Protein AF-A0A369L2I6-F1 (afdb_monomer)

Sequence (101 aa):
MMDVWKLGVMACELWSTSLSTIAMRNSLWQTQSPNSARMIKENQRMVSEKLEASLETGFEVQKAILGMAFGQSTPWWVTGRRTLTPYHRRSSANSLRLSKG

Structure (mmCIF, N/CA/C/O backbone):
data_AF-A0A369L2I6-F1
#
_entry.id   AF-A0A369L2I6-F1
#
loop_
_atom_site.group_PDB
_atom_site.id
_atom_site.type_symbol
_atom_site.label_atom_id
_atom_site.label_alt_id
_atom_site.label_comp_id
_atom_site.label_asym_id
_atom_site.label_entity_id
_atom_site.label_seq_id
_atom_site.pdbx_PDB_ins_code
_atom_site.Cartn_x
_atom_site.Cartn_y
_atom_site.Cartn_z
_atom_site.occupancy
_atom_site.B_iso_or_equiv
_atom_site.auth_seq_id
_atom_site.auth_comp_id
_atom_site.auth_asym_id
_atom_site.auth_atom_id
_atom_site.pdbx_PDB_model_num
ATOM 1 N N . MET A 1 1 ? 3.556 -10.554 -20.945 1.00 69.94 1 MET A N 1
ATOM 2 C CA . MET A 1 1 ? 2.161 -11.014 -20.749 1.00 69.94 1 MET A CA 1
ATOM 3 C C . MET A 1 1 ? 1.885 -11.389 -19.291 1.00 69.94 1 MET A C 1
ATOM 5 O O . MET A 1 1 ? 1.108 -10.690 -18.658 1.00 69.94 1 MET A O 1
ATOM 9 N N . MET A 1 2 ? 2.561 -12.390 -18.705 1.00 90.56 2 MET A N 1
ATOM 10 C CA . MET A 1 2 ? 2.286 -12.818 -17.315 1.00 90.56 2 MET A CA 1
ATOM 11 C C . MET A 1 2 ? 2.500 -11.740 -16.240 1.00 90.56 2 MET A C 1
ATOM 13 O O . MET A 1 2 ? 1.741 -11.688 -15.279 1.00 90.56 2 MET A O 1
ATOM 17 N N . ASP A 1 3 ? 3.495 -10.859 -16.375 1.00 89.50 3 ASP A N 1
ATOM 18 C CA . ASP A 1 3 ? 3.710 -9.800 -15.374 1.00 89.50 3 ASP A CA 1
ATOM 19 C C . ASP A 1 3 ? 2.678 -8.672 -15.448 1.00 89.50 3 ASP A C 1
ATOM 21 O O . ASP A 1 3 ? 2.330 -8.099 -14.419 1.00 89.50 3 ASP A O 1
ATOM 25 N N . VAL A 1 4 ? 2.138 -8.404 -16.639 1.00 93.75 4 VAL A N 1
ATOM 26 C CA . VAL A 1 4 ? 1.020 -7.469 -16.828 1.00 93.75 4 VAL A CA 1
ATOM 27 C C . VAL A 1 4 ? -0.235 -8.025 -16.156 1.00 93.75 4 VAL A C 1
ATOM 29 O O . VAL A 1 4 ? -0.914 -7.304 -15.433 1.00 93.75 4 VAL A O 1
ATOM 32 N N . TRP A 1 5 ? -0.492 -9.328 -16.314 1.00 95.00 5 TRP A N 1
ATOM 33 C CA . TRP A 1 5 ? -1.575 -10.012 -15.608 1.00 95.00 5 TRP A CA 1
ATOM 34 C C . TRP A 1 5 ? -1.415 -9.928 -14.085 1.00 95.00 5 TRP A C 1
ATOM 36 O O . TRP A 1 5 ? -2.342 -9.521 -13.394 1.00 95.00 5 TRP A O 1
ATOM 46 N N . LYS A 1 6 ? -0.222 -10.238 -13.555 1.00 94.19 6 LYS A N 1
ATOM 47 C CA . LYS A 1 6 ? 0.067 -10.130 -12.112 1.00 94.19 6 LYS A CA 1
ATOM 48 C C . LYS A 1 6 ? -0.154 -8.715 -11.582 1.00 94.19 6 LYS A C 1
ATOM 50 O O . LYS A 1 6 ? -0.669 -8.557 -10.481 1.00 94.19 6 LYS A O 1
ATOM 55 N N . LEU A 1 7 ? 0.239 -7.698 -12.350 1.00 95.94 7 LEU A N 1
ATOM 56 C CA . LEU A 1 7 ? -0.028 -6.308 -11.997 1.00 95.94 7 LEU A CA 1
ATOM 57 C C . LEU A 1 7 ? -1.536 -6.023 -11.955 1.00 95.94 7 LEU A C 1
ATOM 59 O O . LEU A 1 7 ? -1.999 -5.420 -10.992 1.00 95.94 7 LEU A O 1
ATOM 63 N N . GLY A 1 8 ? -2.289 -6.484 -12.957 1.00 96.19 8 GLY A N 1
ATOM 64 C CA . GLY A 1 8 ? -3.745 -6.340 -13.001 1.00 96.19 8 GLY A CA 1
ATOM 65 C C . GLY A 1 8 ? -4.434 -6.983 -11.797 1.00 96.19 8 GLY A C 1
ATOM 66 O O . GLY A 1 8 ? -5.201 -6.317 -11.108 1.00 96.19 8 GLY A O 1
ATOM 67 N N . VAL A 1 9 ? -4.091 -8.236 -11.483 1.00 96.38 9 VAL A N 1
ATOM 68 C CA . VAL A 1 9 ? -4.616 -8.946 -10.304 1.00 96.38 9 VAL A CA 1
ATOM 69 C C . VAL A 1 9 ? -4.316 -8.170 -9.023 1.00 96.38 9 VAL A C 1
ATOM 71 O O . VAL A 1 9 ? -5.232 -7.882 -8.259 1.00 96.38 9 VAL A O 1
ATOM 74 N N . MET A 1 10 ? -3.068 -7.742 -8.824 1.00 96.94 10 MET A N 1
ATOM 75 C CA . MET A 1 10 ? -2.683 -6.986 -7.631 1.00 96.94 10 MET A CA 1
ATOM 76 C C . MET A 1 10 ? -3.412 -5.637 -7.525 1.00 96.94 10 MET A C 1
ATOM 78 O O . MET A 1 10 ? -3.743 -5.198 -6.425 1.00 96.94 10 MET A O 1
ATOM 82 N N . ALA A 1 11 ? -3.681 -4.966 -8.649 1.00 96.31 11 ALA A N 1
ATOM 83 C CA . ALA A 1 11 ? -4.471 -3.738 -8.658 1.00 96.31 11 ALA A CA 1
ATOM 84 C C . ALA A 1 11 ? -5.929 -4.004 -8.242 1.00 96.31 11 ALA A C 1
ATOM 86 O O . ALA A 1 11 ? -6.469 -3.269 -7.415 1.00 96.31 11 ALA A O 1
ATOM 87 N N . CYS A 1 12 ? -6.543 -5.080 -8.747 1.00 97.06 12 CYS A N 1
ATOM 88 C CA . CYS A 1 12 ? -7.888 -5.500 -8.347 1.00 97.06 12 CYS A CA 1
ATOM 89 C C . CYS A 1 12 ? -7.964 -5.873 -6.858 1.00 97.06 12 CYS A C 1
ATOM 91 O O . CYS A 1 12 ? -8.896 -5.454 -6.168 1.00 97.06 12 CY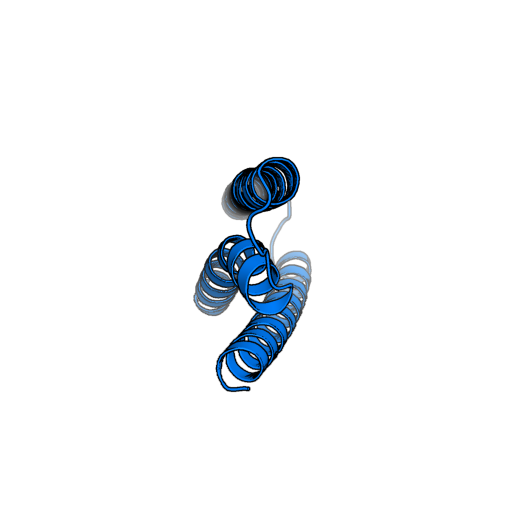S A O 1
ATOM 93 N N . GLU A 1 13 ? -6.982 -6.619 -6.346 1.00 96.38 13 GLU A N 1
ATOM 94 C CA . GLU A 1 13 ? -6.872 -6.971 -4.924 1.00 96.38 13 GLU A CA 1
ATOM 95 C C . GLU A 1 13 ? -6.727 -5.717 -4.056 1.00 96.38 13 GLU A C 1
ATOM 97 O O . GLU A 1 13 ? -7.440 -5.549 -3.063 1.00 96.38 13 GLU A O 1
ATOM 102 N N . LEU A 1 14 ? -5.858 -4.785 -4.457 1.00 95.94 14 LEU A N 1
ATOM 103 C CA . LEU A 1 14 ? -5.663 -3.522 -3.753 1.00 95.94 14 LEU A CA 1
ATOM 104 C C . LEU A 1 14 ? -6.934 -2.665 -3.730 1.00 95.94 14 LEU A C 1
ATOM 106 O O . LEU A 1 14 ? -7.280 -2.118 -2.683 1.00 95.94 14 LEU A O 1
ATOM 110 N N . TRP A 1 15 ? -7.647 -2.541 -4.851 1.00 94.81 15 TRP A N 1
ATOM 111 C CA . TRP A 1 15 ? -8.911 -1.802 -4.896 1.00 94.81 15 TRP A CA 1
ATOM 112 C C . TRP A 1 15 ? -9.976 -2.446 -4.015 1.00 94.81 15 TRP A C 1
ATOM 114 O O . TRP A 1 15 ? -10.590 -1.761 -3.198 1.00 94.81 15 TRP A O 1
ATOM 124 N N . SER A 1 16 ? -10.143 -3.763 -4.113 1.00 93.94 16 SER A N 1
ATOM 125 C CA . SER A 1 16 ? -11.153 -4.496 -3.345 1.00 93.94 16 SER A CA 1
ATOM 126 C C . SER A 1 16 ? -10.894 -4.418 -1.835 1.00 93.94 16 SER A C 1
ATOM 12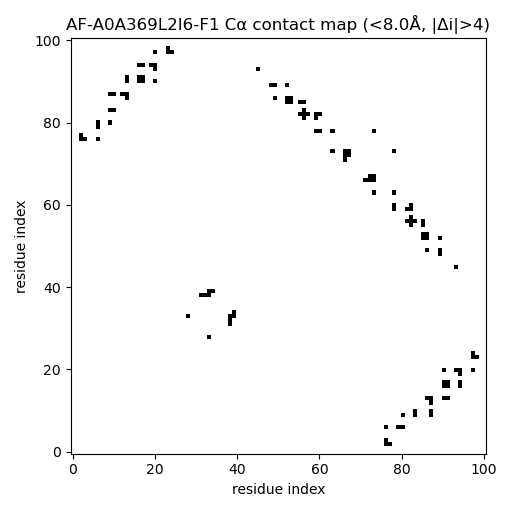8 O O . SER A 1 16 ? -11.809 -4.157 -1.049 1.00 93.94 16 SER A O 1
ATOM 130 N N . THR A 1 17 ? -9.635 -4.568 -1.413 1.00 93.69 17 THR A N 1
ATOM 131 C CA . THR A 1 17 ? -9.242 -4.448 0.002 1.00 93.69 17 THR A CA 1
ATOM 132 C C . THR A 1 17 ? -9.344 -3.013 0.513 1.00 93.69 17 THR A C 1
ATOM 134 O O . THR A 1 17 ? -9.750 -2.799 1.656 1.00 93.69 17 THR A O 1
ATOM 137 N N . SER A 1 18 ? -9.054 -2.015 -0.326 1.00 93.31 18 SER A N 1
ATOM 138 C CA . SER A 1 18 ? -9.218 -0.602 0.037 1.00 93.31 18 SER A CA 1
ATOM 139 C C . SER A 1 18 ? -10.692 -0.239 0.227 1.00 93.31 18 SER A C 1
ATOM 141 O O . SER A 1 18 ? -11.036 0.393 1.224 1.00 93.31 18 SER A O 1
ATOM 143 N N . LEU A 1 19 ? -11.577 -0.688 -0.669 1.00 94.25 19 LEU A N 1
ATOM 144 C CA . LEU A 1 19 ? -13.025 -0.491 -0.534 1.00 94.25 19 LEU A CA 1
ATOM 145 C C . LEU A 1 19 ? -13.571 -1.167 0.728 1.00 94.25 19 LEU A C 1
ATOM 147 O O . LEU A 1 19 ? -14.301 -0.539 1.492 1.00 94.25 19 LEU A O 1
ATOM 151 N N . SER A 1 20 ? -13.154 -2.407 0.990 1.00 92.31 20 SER A N 1
ATOM 152 C CA . SER A 1 20 ? -13.544 -3.143 2.201 1.00 92.31 20 SER A CA 1
ATOM 153 C C . SER A 1 20 ? -13.079 -2.423 3.469 1.00 92.31 20 SER A C 1
ATOM 155 O O . SER A 1 20 ? -13.847 -2.253 4.414 1.00 92.31 20 SER A O 1
ATOM 157 N N . THR A 1 21 ? -11.840 -1.926 3.468 1.00 93.19 21 THR A N 1
ATOM 158 C CA . THR A 1 21 ? -11.282 -1.109 4.553 1.00 93.19 21 THR A CA 1
ATOM 159 C C . THR A 1 21 ? -12.122 0.143 4.796 1.00 93.19 21 THR A C 1
ATOM 161 O O . THR A 1 21 ? -12.491 0.414 5.936 1.00 93.19 21 THR A O 1
ATOM 164 N N . ILE A 1 22 ? -12.474 0.889 3.744 1.00 92.38 22 ILE A N 1
ATOM 165 C CA . ILE A 1 22 ? -13.306 2.098 3.852 1.00 92.38 22 ILE A CA 1
ATOM 166 C C . ILE A 1 22 ? -14.684 1.761 4.431 1.00 92.38 22 ILE A C 1
ATOM 168 O O . ILE A 1 22 ? -15.137 2.441 5.352 1.00 92.38 22 ILE A O 1
ATOM 172 N N . ALA A 1 23 ? -15.328 0.697 3.946 1.00 92.94 23 ALA A N 1
ATOM 173 C CA . ALA A 1 23 ? -16.636 0.268 4.434 1.00 92.94 23 ALA A CA 1
ATOM 174 C C . ALA A 1 23 ? -16.600 -0.102 5.928 1.00 92.94 23 ALA A C 1
ATOM 176 O O . ALA A 1 23 ? -17.406 0.405 6.710 1.00 92.94 23 ALA A O 1
ATOM 177 N N . MET A 1 24 ? -15.621 -0.910 6.352 1.00 91.88 24 MET A N 1
ATOM 178 C CA . MET A 1 24 ? -15.449 -1.284 7.762 1.00 91.88 24 MET A CA 1
ATOM 179 C C . MET A 1 24 ? -15.156 -0.068 8.642 1.00 91.88 24 MET A C 1
ATOM 181 O O . MET A 1 24 ? -15.712 0.073 9.728 1.00 91.88 24 MET A O 1
ATOM 185 N N . ARG A 1 25 ? -14.325 0.859 8.162 1.00 90.00 25 ARG A N 1
ATOM 186 C CA . ARG A 1 25 ? -14.024 2.110 8.866 1.00 90.00 25 ARG A CA 1
ATOM 187 C C . ARG A 1 25 ? -15.251 2.993 9.041 1.00 90.00 25 ARG A C 1
ATOM 189 O O . ARG A 1 25 ? -15.443 3.538 10.124 1.00 90.00 25 ARG A O 1
ATOM 196 N N . ASN A 1 26 ? -16.085 3.094 8.012 1.00 90.06 26 ASN A N 1
ATOM 197 C CA . ASN A 1 26 ? -17.341 3.824 8.096 1.00 90.06 26 ASN A CA 1
ATOM 198 C C . ASN A 1 26 ? -18.285 3.188 9.132 1.00 90.06 26 ASN A C 1
ATOM 200 O O . ASN A 1 26 ? -18.847 3.889 9.969 1.00 90.06 26 ASN A O 1
ATOM 204 N N . SER A 1 27 ? -18.379 1.854 9.152 1.00 89.25 27 SER A N 1
ATOM 205 C CA . SER A 1 27 ? -19.153 1.127 10.166 1.00 89.25 27 SER A CA 1
ATOM 206 C C . SER A 1 27 ? -18.620 1.349 11.589 1.00 89.25 27 SER A C 1
ATOM 208 O O . SER A 1 27 ? -19.400 1.472 12.534 1.00 89.25 27 SER A O 1
ATOM 210 N N . LEU A 1 28 ? -17.298 1.430 11.771 1.00 88.12 28 LEU A N 1
ATOM 211 C CA . LEU A 1 28 ? -16.691 1.686 13.082 1.00 88.12 28 LEU A CA 1
ATOM 212 C C . LEU A 1 28 ? -17.020 3.081 13.615 1.00 88.12 28 LEU A C 1
ATOM 214 O O . LEU A 1 28 ? -17.248 3.231 14.810 1.00 88.12 28 LEU A O 1
ATOM 218 N N . TRP A 1 29 ? -17.103 4.097 12.755 1.00 84.38 29 TRP A N 1
ATOM 219 C CA . TRP A 1 29 ? -17.513 5.442 13.176 1.00 84.38 29 TRP A CA 1
ATOM 220 C C . TRP A 1 29 ? -18.966 5.521 13.644 1.00 84.38 29 TRP A C 1
ATOM 222 O O . TRP A 1 29 ? -19.289 6.372 14.465 1.00 84.38 29 TRP A O 1
ATOM 232 N N . GLN A 1 30 ? -19.829 4.631 13.154 1.00 87.75 30 GLN A N 1
ATOM 233 C CA . GLN A 1 30 ? -21.229 4.561 13.576 1.00 87.75 30 GLN A CA 1
ATOM 234 C C . GLN A 1 30 ? -21.418 3.775 14.879 1.00 87.75 30 GLN A C 1
ATOM 236 O O . GLN A 1 30 ? -22.424 3.948 15.559 1.00 87.75 30 GLN A O 1
ATOM 241 N N . THR A 1 31 ? -20.466 2.906 15.229 1.00 88.44 31 THR A N 1
ATOM 242 C CA . THR A 1 31 ? -20.599 1.955 16.346 1.00 88.44 31 THR A CA 1
ATOM 243 C C . THR A 1 31 ? -19.649 2.231 17.511 1.00 88.44 31 THR A C 1
ATOM 245 O O . THR A 1 31 ? -19.878 1.731 18.610 1.00 88.44 31 THR A O 1
ATOM 248 N N . GLN A 1 32 ? -18.594 3.029 17.314 1.00 86.25 32 GLN A N 1
ATOM 249 C CA . GLN A 1 32 ? -17.598 3.344 18.339 1.00 86.25 32 GLN A CA 1
ATOM 250 C C . GLN A 1 32 ? -17.387 4.851 18.492 1.00 86.25 32 GLN A C 1
ATOM 252 O O . GLN A 1 32 ? -17.390 5.602 17.519 1.00 86.25 32 GLN A O 1
ATOM 257 N N . SER A 1 33 ? -17.127 5.295 19.729 1.00 87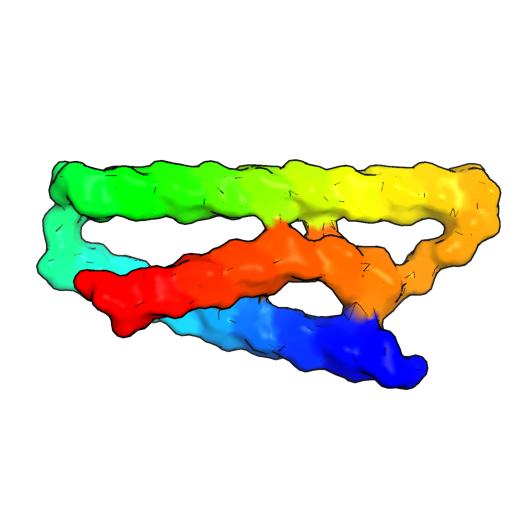.31 33 SER A N 1
ATOM 258 C CA . SER A 1 33 ? -16.776 6.693 19.999 1.00 87.31 33 SER A CA 1
ATOM 259 C C . SER A 1 33 ? -15.463 7.072 19.290 1.00 87.31 33 SER A C 1
ATOM 261 O O . SER A 1 33 ? -14.437 6.416 19.536 1.00 87.31 33 SER A O 1
ATOM 263 N N . PRO A 1 34 ? -15.444 8.148 18.472 1.00 83.06 34 PRO A N 1
ATOM 264 C CA . PRO A 1 34 ? -14.244 8.613 17.768 1.00 83.06 34 PRO A CA 1
ATOM 265 C C . PRO A 1 34 ? -13.078 8.964 18.698 1.00 83.06 34 PRO A C 1
ATOM 267 O O . PRO A 1 34 ? -11.919 8.831 18.310 1.00 83.06 34 PRO A O 1
ATOM 270 N N . ASN A 1 35 ? -13.386 9.364 19.935 1.00 87.44 35 ASN A N 1
ATOM 271 C CA . ASN A 1 35 ? -12.407 9.792 20.936 1.00 87.44 35 ASN A CA 1
ATOM 272 C C . ASN A 1 35 ? -11.930 8.645 21.835 1.00 87.44 35 ASN A C 1
ATOM 274 O O . ASN A 1 35 ? -11.165 8.865 22.772 1.00 87.44 35 ASN A O 1
ATOM 278 N N . SER A 1 36 ? -12.382 7.413 21.587 1.00 89.94 36 SER A N 1
ATOM 279 C CA . SER A 1 36 ? -11.880 6.264 22.334 1.00 89.94 36 SER A CA 1
ATOM 280 C C . SER A 1 36 ? -10.391 6.046 22.043 1.00 89.94 36 SER A C 1
ATOM 282 O O . SER A 1 36 ? -9.935 6.142 20.901 1.00 89.94 36 SER A O 1
ATOM 284 N N . ALA A 1 37 ? -9.620 5.698 23.077 1.00 89.75 37 ALA A N 1
ATOM 285 C CA . ALA A 1 37 ? -8.182 5.458 22.942 1.00 89.75 37 ALA A CA 1
ATOM 286 C C . ALA A 1 37 ? -7.865 4.375 21.890 1.00 89.75 37 ALA A C 1
ATOM 288 O O . ALA A 1 37 ? -6.881 4.485 21.158 1.00 89.75 37 ALA A O 1
ATOM 289 N N . ARG A 1 38 ? -8.734 3.358 21.769 1.00 87.25 38 ARG A N 1
ATOM 290 C CA . ARG A 1 38 ? -8.642 2.311 20.740 1.00 87.25 38 ARG A CA 1
ATOM 291 C C . ARG A 1 38 ? -8.753 2.897 19.330 1.00 87.25 38 ARG A C 1
ATOM 293 O O . ARG A 1 38 ? -7.897 2.601 18.499 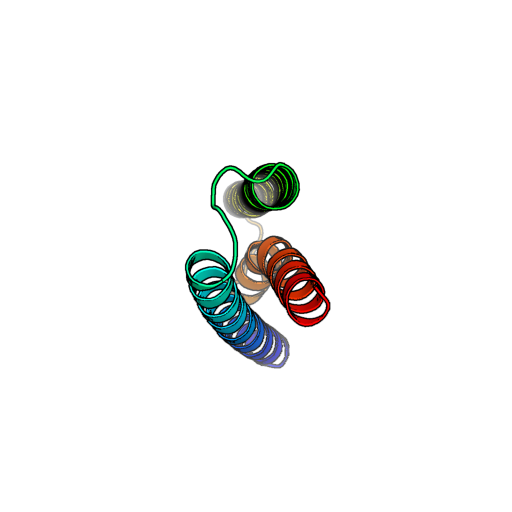1.00 87.25 38 ARG A O 1
ATOM 300 N N . MET A 1 39 ? -9.755 3.742 19.074 1.00 88.56 39 MET A N 1
ATOM 301 C CA . MET A 1 39 ? -9.953 4.373 17.764 1.00 88.56 39 MET A CA 1
ATOM 302 C C . MET A 1 39 ? -8.814 5.328 17.413 1.00 88.56 39 MET A C 1
ATOM 304 O O . MET A 1 39 ? -8.305 5.278 16.297 1.00 88.56 39 MET A O 1
ATOM 308 N N . ILE A 1 40 ? -8.354 6.146 18.363 1.00 91.94 40 ILE A N 1
ATOM 309 C CA . ILE A 1 40 ? -7.235 7.075 18.141 1.00 91.94 40 ILE A CA 1
ATOM 310 C C . ILE A 1 40 ? -5.954 6.311 17.785 1.00 91.94 40 ILE A C 1
ATOM 312 O O . ILE A 1 40 ? -5.308 6.632 16.785 1.00 91.94 40 ILE A O 1
ATOM 316 N N . LYS A 1 41 ? -5.611 5.270 18.554 1.00 91.88 41 LYS A N 1
ATOM 317 C CA . LYS A 1 41 ? -4.416 4.449 18.313 1.00 91.88 41 LYS A CA 1
ATOM 318 C C . LYS A 1 41 ? -4.465 3.757 16.952 1.00 91.88 41 LYS A C 1
ATOM 320 O O . LYS A 1 41 ? -3.463 3.731 16.238 1.00 91.88 41 LYS A O 1
ATOM 325 N N . GLU A 1 42 ? -5.623 3.215 16.579 1.00 89.75 42 GLU A N 1
ATOM 326 C CA . GLU A 1 42 ? -5.799 2.589 15.271 1.00 89.75 42 GLU A CA 1
ATOM 327 C C . GLU A 1 42 ? -5.665 3.620 14.141 1.00 89.75 42 GLU A C 1
ATOM 329 O O . GLU A 1 42 ? -4.927 3.380 13.191 1.00 89.75 42 GLU A O 1
ATOM 334 N N . ASN A 1 43 ? -6.272 4.805 14.270 1.00 90.44 43 ASN A N 1
ATOM 335 C CA . ASN A 1 43 ? -6.159 5.880 13.276 1.00 90.44 43 ASN A CA 1
ATOM 336 C C . ASN A 1 43 ? -4.706 6.307 13.056 1.00 90.44 43 ASN A C 1
ATOM 338 O O . ASN A 1 43 ? -4.257 6.401 11.915 1.00 90.44 43 ASN A O 1
ATOM 342 N N . GLN A 1 44 ? -3.969 6.543 14.145 1.00 93.81 44 GLN A N 1
ATOM 343 C CA . GLN A 1 44 ? -2.555 6.910 14.088 1.00 93.81 44 GLN A CA 1
ATOM 344 C C . GLN A 1 44 ? -1.745 5.836 13.364 1.00 93.81 44 GLN A C 1
ATOM 346 O O . GLN A 1 44 ? -0.977 6.150 12.459 1.00 93.81 44 GLN A O 1
ATOM 351 N N . ARG A 1 45 ? -1.978 4.561 13.695 1.00 93.25 45 ARG A N 1
ATOM 352 C CA . ARG A 1 45 ? -1.304 3.445 13.035 1.00 93.25 45 ARG A CA 1
ATOM 353 C C . ARG A 1 45 ? -1.609 3.383 11.537 1.00 93.25 45 ARG A C 1
ATOM 355 O O . ARG A 1 45 ? -0.685 3.208 10.751 1.00 93.25 45 ARG A O 1
ATOM 362 N N . MET A 1 46 ? -2.866 3.565 11.131 1.00 92.25 46 MET A N 1
ATOM 363 C CA . MET A 1 46 ? -3.246 3.581 9.711 1.00 92.25 46 MET A CA 1
ATOM 364 C C . MET A 1 46 ? -2.573 4.716 8.935 1.00 92.25 46 MET A C 1
ATOM 366 O O . MET A 1 46 ? -2.144 4.522 7.797 1.00 92.25 46 MET A O 1
ATOM 370 N N . VAL A 1 47 ? -2.479 5.903 9.539 1.00 93.94 47 VAL A N 1
ATOM 371 C CA . VAL A 1 47 ? -1.801 7.050 8.924 1.00 93.94 47 VAL A CA 1
ATOM 372 C C . VAL A 1 47 ? -0.309 6.769 8.773 1.00 93.94 47 VAL A C 1
ATOM 374 O O . VAL A 1 47 ? 0.215 6.951 7.675 1.00 93.94 47 VAL A O 1
ATOM 377 N N . SER A 1 48 ? 0.356 6.265 9.816 1.00 96.50 48 SER A N 1
ATOM 378 C CA . SER A 1 48 ? 1.774 5.889 9.747 1.00 96.50 48 SER A CA 1
ATOM 379 C C . SER A 1 48 ? 2.031 4.848 8.657 1.00 96.50 48 SER A C 1
ATOM 381 O O . SER A 1 48 ? 2.887 5.055 7.803 1.00 96.50 48 SER A O 1
ATOM 383 N N . GLU A 1 49 ? 1.223 3.786 8.604 1.00 95.25 49 GLU A N 1
ATOM 384 C CA . GLU A 1 49 ? 1.298 2.755 7.561 1.00 95.25 49 GLU A CA 1
ATOM 385 C C . GLU A 1 49 ? 1.154 3.362 6.150 1.00 95.25 49 GLU A C 1
ATOM 387 O O . GLU A 1 49 ? 1.900 3.012 5.232 1.00 95.25 49 GLU A O 1
ATOM 392 N N . LYS A 1 50 ? 0.233 4.315 5.957 1.00 95.00 50 LYS A N 1
ATOM 393 C CA . LYS A 1 50 ? 0.048 4.998 4.667 1.00 95.00 50 LYS A CA 1
ATOM 394 C C . LYS A 1 50 ? 1.239 5.889 4.298 1.00 95.00 50 LYS A C 1
ATOM 396 O O . LYS A 1 50 ? 1.608 5.945 3.122 1.00 95.00 50 LYS A O 1
ATOM 401 N N . LEU A 1 51 ? 1.837 6.577 5.271 1.00 97.12 51 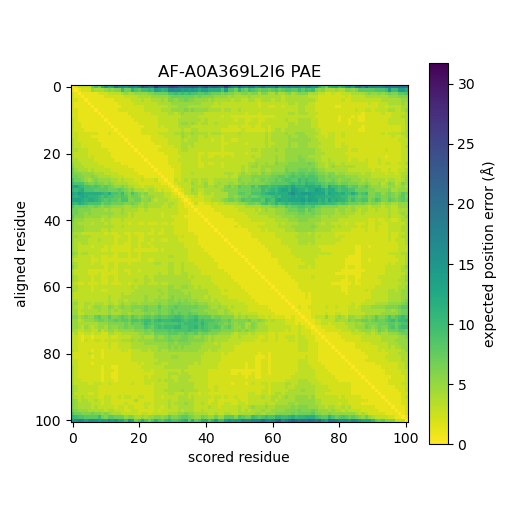LEU A N 1
ATOM 402 C CA . LEU A 1 51 ? 3.029 7.402 5.058 1.00 97.12 51 LEU A CA 1
ATOM 403 C C . LEU A 1 51 ? 4.231 6.539 4.662 1.00 97.12 51 LEU A C 1
ATOM 405 O O . LEU A 1 51 ? 4.883 6.837 3.665 1.00 97.12 51 LEU A O 1
ATOM 409 N N . GLU A 1 52 ? 4.468 5.429 5.359 1.00 97.06 52 GLU A N 1
ATOM 410 C CA . GLU A 1 52 ? 5.538 4.487 5.019 1.00 97.06 52 GLU A CA 1
ATOM 411 C C . GLU A 1 52 ? 5.369 3.895 3.613 1.00 97.06 52 GLU A C 1
ATOM 413 O O . GLU A 1 52 ? 6.326 3.873 2.839 1.00 97.06 52 GLU A O 1
ATOM 418 N N . ALA A 1 53 ? 4.152 3.476 3.234 1.00 97.12 53 ALA A N 1
ATOM 419 C CA . ALA A 1 53 ? 3.896 3.009 1.868 1.00 97.12 53 ALA A CA 1
ATOM 420 C C . ALA A 1 53 ? 4.172 4.089 0.820 1.00 97.12 53 ALA A C 1
ATOM 422 O O . ALA A 1 53 ? 4.661 3.780 -0.268 1.00 97.12 53 ALA A O 1
ATOM 423 N N . SER A 1 54 ? 3.873 5.348 1.140 1.00 96.69 54 SER A N 1
ATOM 424 C CA . SER A 1 54 ? 4.110 6.474 0.236 1.00 96.69 54 SER A CA 1
ATOM 425 C C . SER A 1 54 ? 5.603 6.763 0.076 1.00 96.69 54 SER A C 1
ATOM 427 O O . SER A 1 54 ? 6.050 7.006 -1.043 1.00 96.69 54 SER A O 1
ATOM 429 N N . LEU A 1 55 ? 6.387 6.656 1.153 1.00 98.00 55 LEU A N 1
ATOM 430 C CA . LEU A 1 55 ? 7.847 6.767 1.098 1.00 98.00 55 LEU A CA 1
ATOM 431 C C . LEU A 1 55 ? 8.465 5.641 0.263 1.00 98.00 55 LEU A C 1
ATOM 433 O O . LEU A 1 55 ? 9.223 5.917 -0.663 1.00 98.00 55 LEU A O 1
ATOM 437 N N . GLU A 1 56 ? 8.099 4.383 0.526 1.00 97.75 56 GLU A N 1
ATOM 438 C CA . GLU A 1 56 ? 8.564 3.229 -0.259 1.00 97.75 56 GLU A CA 1
ATOM 439 C C . GLU A 1 56 ? 8.214 3.372 -1.743 1.00 97.75 56 GLU A C 1
ATOM 441 O O . GLU A 1 56 ? 9.053 3.137 -2.612 1.00 97.75 56 GLU A O 1
ATOM 446 N N . THR A 1 57 ? 6.994 3.819 -2.040 1.00 97.56 57 THR A N 1
ATOM 447 C CA . THR A 1 57 ? 6.559 4.076 -3.416 1.00 97.56 57 THR A CA 1
ATOM 448 C C . THR A 1 57 ? 7.384 5.181 -4.063 1.00 97.56 57 THR A C 1
ATOM 450 O O . THR A 1 57 ? 7.830 5.023 -5.199 1.00 97.56 57 THR A O 1
ATOM 453 N N . GLY A 1 58 ? 7.626 6.277 -3.340 1.00 96.62 58 GLY A N 1
ATOM 454 C CA . GLY A 1 58 ? 8.482 7.369 -3.791 1.00 96.62 58 GLY A CA 1
ATOM 455 C C . GLY A 1 58 ? 9.887 6.884 -4.149 1.00 96.62 58 GLY A C 1
ATOM 456 O O . GLY A 1 58 ? 10.395 7.233 -5.213 1.00 96.62 58 GLY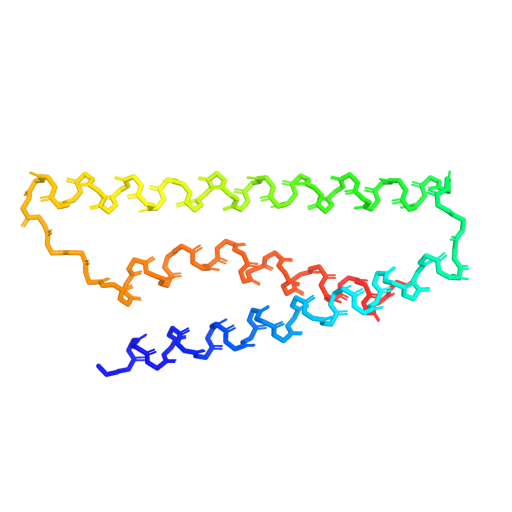 A O 1
ATOM 457 N N . PHE A 1 59 ? 10.478 6.009 -3.331 1.00 97.75 59 PHE A N 1
ATOM 458 C CA . PHE A 1 59 ? 11.777 5.403 -3.633 1.00 97.75 59 PHE A CA 1
ATOM 459 C C . PHE A 1 59 ? 11.747 4.525 -4.887 1.00 97.75 59 PHE A C 1
ATOM 461 O O . PHE A 1 59 ? 12.668 4.596 -5.697 1.00 97.75 59 PHE A O 1
ATOM 468 N N . GLU A 1 60 ? 10.707 3.713 -5.092 1.00 97.06 60 GLU A N 1
ATOM 469 C CA . GLU A 1 60 ? 10.586 2.900 -6.311 1.00 97.06 60 GLU A CA 1
ATOM 470 C C . GLU A 1 60 ? 10.426 3.761 -7.573 1.00 97.06 60 GLU A C 1
ATOM 472 O O . GLU A 1 60 ? 11.022 3.457 -8.609 1.00 97.06 60 GLU A O 1
ATOM 477 N N . VAL A 1 61 ? 9.700 4.879 -7.478 1.00 96.19 61 VAL A N 1
ATOM 478 C CA . VAL A 1 61 ? 9.598 5.865 -8.564 1.00 96.19 61 VAL A CA 1
ATOM 479 C C . VAL A 1 61 ? 10.949 6.529 -8.830 1.00 96.19 61 VAL A C 1
ATOM 481 O O . VAL A 1 61 ? 11.376 6.589 -9.981 1.00 96.19 61 VAL A O 1
ATOM 484 N N . GLN A 1 62 ? 11.660 6.978 -7.792 1.00 97.06 62 GLN A N 1
ATOM 485 C CA . GLN A 1 62 ? 12.990 7.581 -7.938 1.00 97.06 62 GLN A CA 1
ATOM 486 C C . GLN A 1 62 ? 13.985 6.617 -8.590 1.00 97.06 62 GLN A C 1
ATOM 488 O O . GLN A 1 62 ? 14.706 7.010 -9.504 1.00 97.06 62 GLN A O 1
ATOM 493 N N . LYS A 1 63 ? 13.990 5.341 -8.184 1.00 95.88 63 LYS A N 1
ATOM 494 C CA . LYS A 1 63 ? 14.818 4.302 -8.816 1.00 95.88 63 LYS A CA 1
ATOM 495 C C . LYS A 1 63 ? 14.492 4.141 -10.296 1.00 95.88 63 LYS A C 1
ATOM 497 O O . LYS A 1 63 ? 15.410 4.010 -11.098 1.00 95.88 63 LYS A O 1
ATOM 502 N N . ALA A 1 64 ? 13.211 4.159 -10.667 1.00 95.88 64 ALA A N 1
ATOM 503 C CA . ALA A 1 64 ? 12.811 4.082 -12.068 1.00 95.88 64 ALA A CA 1
ATOM 504 C C . ALA A 1 64 ? 13.276 5.316 -12.860 1.00 95.88 64 ALA A C 1
ATOM 506 O O . ALA A 1 64 ? 13.823 5.168 -13.947 1.00 95.88 64 ALA A O 1
ATOM 507 N N . ILE A 1 65 ? 13.133 6.521 -12.300 1.00 96.12 65 ILE A N 1
ATOM 508 C CA . ILE A 1 65 ? 13.611 7.763 -12.925 1.00 96.12 65 ILE A CA 1
ATOM 509 C C . ILE A 1 65 ? 15.126 7.720 -13.146 1.00 96.12 65 ILE A C 1
ATOM 511 O O . ILE A 1 65 ? 15.591 7.986 -14.253 1.00 96.12 65 ILE A O 1
ATOM 515 N N . LEU A 1 66 ? 15.894 7.338 -12.123 1.00 96.69 66 LEU A N 1
ATOM 516 C CA . LEU A 1 66 ? 17.346 7.196 -12.233 1.00 96.69 66 LEU A CA 1
ATOM 517 C C .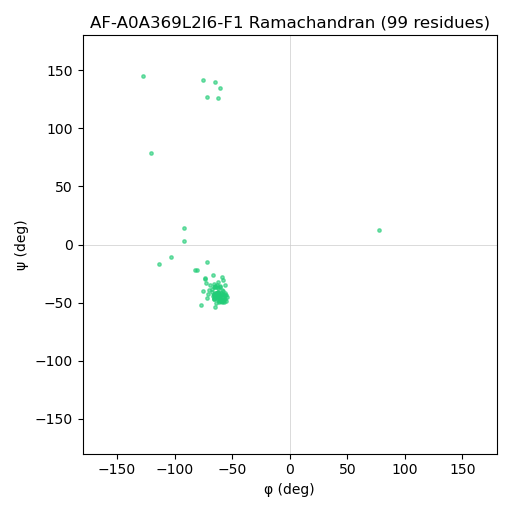 LEU A 1 66 ? 17.728 6.120 -13.253 1.00 96.69 66 LEU A C 1
ATOM 519 O O . LEU A 1 66 ? 18.601 6.351 -14.083 1.00 96.69 66 LEU A O 1
ATOM 523 N N . GLY A 1 67 ? 17.046 4.972 -13.241 1.00 94.75 67 GLY A N 1
ATOM 524 C CA . GLY A 1 67 ? 17.251 3.910 -14.224 1.00 94.75 67 GLY A CA 1
ATOM 525 C C . GLY A 1 67 ? 17.087 4.421 -15.654 1.00 94.75 67 GLY A C 1
ATOM 526 O O . GLY A 1 67 ? 17.986 4.229 -16.469 1.00 94.75 67 GLY A O 1
ATOM 527 N N . MET A 1 68 ? 16.000 5.146 -15.937 1.00 94.44 68 MET A N 1
ATOM 528 C CA . MET A 1 68 ? 15.784 5.777 -17.244 1.00 94.44 68 MET A CA 1
ATOM 529 C C . MET A 1 68 ? 16.902 6.763 -17.604 1.00 94.44 68 MET A C 1
ATOM 531 O O . MET A 1 68 ? 17.385 6.742 -18.734 1.00 94.44 68 MET A O 1
ATOM 535 N N . ALA A 1 69 ? 17.354 7.587 -16.652 1.00 96.19 69 ALA A N 1
ATOM 536 C CA . ALA A 1 69 ? 18.432 8.552 -16.874 1.00 96.19 69 ALA A CA 1
ATOM 537 C C . ALA A 1 69 ? 19.773 7.884 -17.242 1.00 96.19 69 ALA A C 1
ATOM 539 O O . ALA A 1 69 ? 20.533 8.434 -18.033 1.00 96.19 69 ALA A O 1
ATOM 540 N N . PHE A 1 70 ? 20.040 6.681 -16.725 1.00 97.06 70 PHE A N 1
ATOM 541 C CA . PHE A 1 70 ? 21.220 5.874 -17.064 1.00 97.06 70 PHE A CA 1
ATOM 542 C C . PHE A 1 70 ? 20.985 4.888 -18.225 1.00 97.06 70 PHE A C 1
ATOM 544 O O . PHE A 1 70 ? 21.781 3.972 -18.428 1.00 97.06 70 PHE A O 1
ATOM 551 N N . GLY A 1 71 ? 19.898 5.046 -18.989 1.00 94.69 71 GLY A N 1
ATOM 552 C CA . GLY A 1 71 ? 19.608 4.227 -20.171 1.00 94.69 71 GLY A CA 1
ATOM 553 C C . GLY A 1 71 ? 19.052 2.830 -19.873 1.00 94.69 71 GLY A C 1
ATOM 554 O O . GLY A 1 71 ? 18.988 1.991 -20.772 1.00 94.69 71 GLY A O 1
ATOM 555 N N . GLN A 1 72 ? 18.633 2.549 -18.636 1.00 95.38 72 GLN A N 1
ATOM 556 C CA . GLN A 1 72 ? 17.956 1.297 -18.300 1.00 95.38 72 GLN A CA 1
ATOM 557 C C . GLN A 1 72 ? 16.511 1.307 -18.804 1.00 95.38 72 GLN A C 1
ATOM 559 O O . GLN A 1 72 ? 15.790 2.299 -18.691 1.00 95.38 72 GLN A O 1
ATOM 564 N N . SER A 1 73 ? 16.051 0.156 -19.294 1.00 93.12 73 SER A N 1
ATOM 565 C CA . SER A 1 73 ? 14.632 -0.045 -19.578 1.00 93.12 73 SER A CA 1
ATOM 566 C C . SER A 1 73 ? 13.849 -0.168 -18.269 1.00 93.12 73 SER A C 1
ATOM 568 O O . SER A 1 73 ? 14.160 -1.014 -17.428 1.00 93.12 73 SER A O 1
ATOM 570 N N . THR A 1 74 ? 12.797 0.636 -18.110 1.00 92.62 74 THR A N 1
ATOM 571 C CA . THR A 1 74 ? 11.896 0.590 -16.947 1.00 92.62 74 THR A CA 1
ATOM 572 C C . THR A 1 74 ? 10.459 0.305 -17.385 1.00 92.62 74 THR A C 1
ATOM 574 O O . THR A 1 74 ? 9.638 1.224 -17.475 1.00 92.62 74 THR A O 1
ATOM 577 N N . PRO A 1 75 ? 10.114 -0.960 -17.688 1.00 94.56 75 PRO A N 1
ATOM 578 C CA . PRO A 1 75 ? 8.782 -1.290 -18.165 1.00 94.56 75 PRO A CA 1
ATOM 579 C C . PRO A 1 75 ? 7.707 -0.920 -17.142 1.00 94.56 75 PRO A C 1
ATOM 581 O O . PRO A 1 75 ? 7.828 -1.245 -15.956 1.00 94.56 75 PRO A O 1
ATOM 584 N N . TRP A 1 76 ? 6.624 -0.293 -17.606 1.00 92.19 76 TRP A N 1
ATOM 585 C CA . TRP A 1 76 ? 5.564 0.221 -16.732 1.00 92.19 76 TRP A CA 1
ATOM 586 C C . TRP A 1 76 ? 4.932 -0.868 -15.859 1.00 92.19 76 TRP A C 1
ATOM 588 O O . TRP A 1 76 ? 4.536 -0.589 -14.733 1.00 92.19 76 TRP A O 1
ATOM 598 N N . TRP A 1 77 ? 4.887 -2.121 -16.324 1.00 94.38 77 TRP A N 1
ATOM 599 C CA . TRP A 1 77 ? 4.344 -3.227 -15.535 1.00 94.38 77 TRP A CA 1
ATOM 600 C C . TRP A 1 77 ? 5.273 -3.676 -14.399 1.00 94.38 77 TRP A C 1
ATOM 602 O O . TRP A 1 77 ? 4.801 -4.149 -13.366 1.00 94.38 77 TRP A O 1
ATOM 612 N N . VAL A 1 78 ? 6.591 -3.510 -14.554 1.00 93.81 78 VAL A N 1
ATOM 613 C CA . VAL A 1 78 ? 7.577 -3.803 -13.500 1.00 93.81 78 VAL A CA 1
ATOM 614 C C . VAL A 1 78 ? 7.563 -2.686 -12.467 1.00 93.81 78 VAL A C 1
ATOM 616 O O . VAL A 1 78 ? 7.396 -2.956 -11.277 1.00 93.81 78 VAL A O 1
ATOM 619 N N . THR A 1 79 ? 7.687 -1.437 -12.920 1.00 94.62 79 THR A N 1
ATOM 620 C CA . THR A 1 79 ? 7.650 -0.262 -12.043 1.00 94.62 79 THR A CA 1
ATOM 621 C C . THR A 1 79 ? 6.304 -0.167 -11.332 1.00 94.62 79 THR A C 1
ATOM 623 O O . THR A 1 79 ? 6.278 -0.053 -10.115 1.00 94.62 79 THR A O 1
ATOM 626 N N . GLY A 1 80 ? 5.193 -0.338 -12.054 1.00 95.06 80 GLY A N 1
ATOM 627 C CA . GLY A 1 80 ? 3.840 -0.354 -11.497 1.00 95.06 80 GLY A CA 1
ATOM 628 C C . GLY A 1 80 ? 3.645 -1.437 -10.439 1.00 95.06 80 GLY A C 1
ATOM 629 O O . GLY A 1 80 ? 3.040 -1.202 -9.396 1.00 95.06 80 GLY A O 1
ATOM 630 N N . ARG A 1 81 ? 4.218 -2.630 -10.642 1.00 95.69 81 ARG A N 1
ATOM 631 C CA . ARG A 1 81 ? 4.149 -3.680 -9.623 1.00 95.69 81 ARG A CA 1
ATOM 632 C C . ARG A 1 81 ? 4.946 -3.313 -8.371 1.00 95.69 81 ARG A C 1
ATOM 634 O O . ARG A 1 81 ? 4.484 -3.560 -7.258 1.00 95.69 81 ARG A O 1
ATOM 641 N N . ARG A 1 82 ? 6.129 -2.719 -8.535 1.00 95.81 82 ARG A N 1
ATOM 642 C CA . ARG A 1 82 ? 6.963 -2.259 -7.415 1.00 95.81 82 ARG A CA 1
ATOM 643 C C . ARG A 1 82 ? 6.295 -1.128 -6.637 1.00 95.81 82 ARG A C 1
ATOM 645 O O . ARG A 1 82 ? 6.280 -1.192 -5.415 1.00 95.81 82 ARG A O 1
ATOM 652 N N . THR A 1 83 ? 5.669 -0.169 -7.316 1.00 96.12 83 THR A N 1
ATOM 653 C CA . THR A 1 83 ? 4.984 0.965 -6.677 1.00 96.12 83 THR A CA 1
ATOM 654 C C . THR A 1 83 ? 3.679 0.573 -5.992 1.00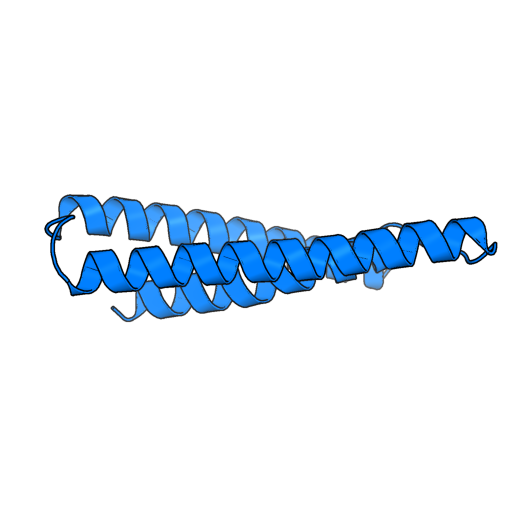 96.12 83 THR A C 1
ATOM 656 O O . THR A 1 83 ? 3.349 1.124 -4.949 1.00 96.12 83 THR A O 1
ATOM 659 N N . LEU A 1 84 ? 2.939 -0.408 -6.514 1.00 96.88 84 LEU A N 1
ATOM 660 C CA . LEU A 1 84 ? 1.710 -0.876 -5.863 1.00 96.88 84 LEU A CA 1
ATOM 661 C C . LEU A 1 84 ? 1.962 -1.852 -4.704 1.00 96.88 84 LEU A C 1
ATOM 663 O O . LEU A 1 84 ? 1.109 -1.982 -3.830 1.00 96.88 84 LEU A O 1
ATOM 667 N N . THR A 1 85 ? 3.118 -2.522 -4.653 1.00 97.06 85 THR A N 1
ATOM 668 C CA . THR A 1 85 ? 3.423 -3.522 -3.610 1.00 97.06 85 THR A CA 1
ATOM 669 C C . THR A 1 85 ? 3.336 -2.965 -2.174 1.00 97.06 85 THR A C 1
ATOM 671 O O . THR A 1 85 ? 2.691 -3.616 -1.343 1.00 97.06 85 THR A O 1
ATOM 674 N N . PRO A 1 86 ? 3.921 -1.792 -1.845 1.00 97.12 86 PRO A N 1
ATOM 675 C CA . PRO A 1 86 ? 3.806 -1.178 -0.520 1.00 97.12 86 PRO A CA 1
ATOM 676 C C . PRO A 1 86 ? 2.361 -0.963 -0.071 1.00 97.12 86 PRO A C 1
ATOM 678 O O . PRO A 1 86 ? 2.018 -1.267 1.075 1.00 97.12 86 PRO A O 1
ATOM 681 N N . TYR A 1 87 ? 1.512 -0.473 -0.978 1.00 96.19 87 TYR A N 1
ATOM 682 C CA . TYR A 1 87 ? 0.097 -0.241 -0.707 1.00 96.19 87 TYR A CA 1
ATOM 683 C C . TYR A 1 87 ? -0.673 -1.551 -0.595 1.00 96.19 87 TYR A C 1
ATOM 685 O O . TYR A 1 87 ? -1.421 -1.728 0.359 1.00 96.19 87 TYR A O 1
ATOM 693 N N . HIS A 1 88 ? -0.454 -2.493 -1.514 1.00 96.31 88 HIS A N 1
ATOM 694 C CA . HIS A 1 88 ? -1.140 -3.781 -1.508 1.00 96.31 88 HIS A CA 1
ATOM 695 C C . HIS A 1 88 ? -0.934 -4.531 -0.186 1.00 96.31 88 HIS A C 1
ATOM 697 O O . HIS A 1 88 ? -1.894 -4.965 0.444 1.00 96.31 88 HIS A O 1
ATOM 703 N N . ARG A 1 89 ? 0.312 -4.608 0.299 1.00 95.00 89 ARG A N 1
ATOM 704 C CA . ARG A 1 89 ? 0.630 -5.274 1.572 1.00 95.00 89 ARG A CA 1
ATOM 705 C C . ARG A 1 89 ? -0.090 -4.635 2.757 1.00 95.00 89 ARG A C 1
ATOM 707 O O . ARG A 1 89 ? -0.677 -5.344 3.574 1.00 95.00 89 ARG A O 1
ATOM 714 N N . ARG A 1 90 ? -0.042 -3.304 2.857 1.00 94.88 90 ARG A N 1
ATOM 715 C CA . ARG A 1 90 ? -0.594 -2.576 4.006 1.00 94.88 90 ARG A CA 1
ATOM 716 C C . ARG A 1 90 ? -2.118 -2.505 3.967 1.00 94.88 90 ARG A C 1
ATOM 718 O O . ARG A 1 90 ? -2.732 -2.732 5.003 1.00 94.88 90 ARG A O 1
ATOM 725 N N . SER A 1 91 ? -2.737 -2.299 2.804 1.00 92.12 91 SER A N 1
ATOM 726 C CA . SER A 1 91 ? -4.200 -2.339 2.659 1.00 92.12 91 SER A CA 1
ATOM 727 C C . SER A 1 91 ? -4.769 -3.719 2.988 1.00 92.12 91 SER A C 1
ATOM 729 O O . SER A 1 91 ? -5.752 -3.811 3.720 1.00 92.12 91 SER A O 1
ATOM 731 N N . SER A 1 92 ? -4.119 -4.800 2.548 1.00 92.31 92 SER A N 1
ATOM 732 C CA . SER A 1 92 ? -4.539 -6.165 2.888 1.00 92.31 92 SER A CA 1
ATOM 733 C C . SER A 1 92 ? -4.403 -6.455 4.387 1.00 92.31 92 SER A C 1
ATOM 735 O O . SER A 1 92 ? -5.336 -6.969 5.007 1.00 92.31 92 SER A O 1
ATOM 737 N N . ALA A 1 93 ? -3.28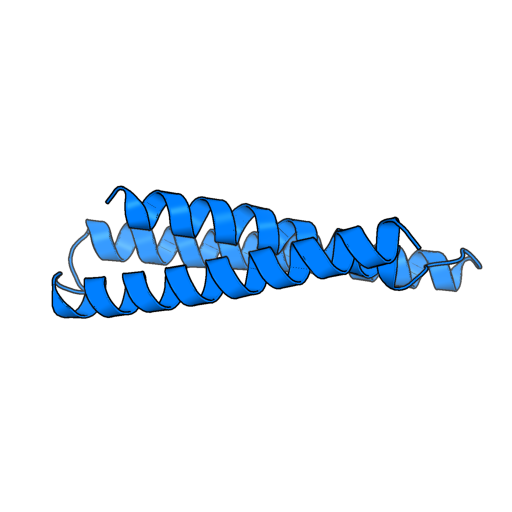1 -6.068 5.007 1.00 93.31 93 ALA A N 1
ATOM 738 C CA . ALA A 1 93 ? -3.092 -6.204 6.454 1.00 93.31 93 ALA A CA 1
ATOM 739 C C . ALA A 1 93 ? -4.096 -5.359 7.258 1.00 93.31 93 ALA A C 1
ATOM 741 O O . ALA A 1 93 ? -4.582 -5.790 8.306 1.00 93.31 93 ALA A O 1
ATOM 742 N N . ASN A 1 94 ? -4.427 -4.166 6.763 1.00 92.31 94 ASN A N 1
ATOM 743 C CA . ASN A 1 94 ? -5.412 -3.283 7.365 1.00 92.31 94 ASN A CA 1
ATOM 744 C C . ASN A 1 94 ? -6.813 -3.898 7.332 1.00 92.31 94 ASN A C 1
ATOM 746 O O . ASN A 1 94 ? -7.419 -4.086 8.386 1.00 92.31 94 ASN A O 1
ATOM 750 N N . SER A 1 95 ? -7.266 -4.302 6.144 1.00 90.06 95 SER A N 1
ATOM 751 C CA . SER A 1 95 ? -8.562 -4.946 5.948 1.00 90.06 95 SER A CA 1
ATOM 752 C C . SER A 1 95 ? -8.715 -6.177 6.846 1.00 90.06 95 SER A C 1
ATOM 754 O O . SER A 1 95 ? -9.731 -6.329 7.515 1.00 90.06 95 SER A O 1
ATOM 756 N N . LEU A 1 96 ? -7.688 -7.029 6.931 1.00 90.44 96 LEU A N 1
ATOM 757 C CA . LEU A 1 96 ? -7.714 -8.227 7.777 1.00 90.44 96 LEU A CA 1
ATOM 758 C C . LEU A 1 96 ? -7.808 -7.911 9.276 1.00 90.44 96 LEU A C 1
ATOM 760 O O . LEU A 1 96 ? -8.407 -8.659 10.046 1.00 90.44 96 LEU A O 1
ATOM 764 N N . ARG A 1 97 ? -7.163 -6.835 9.725 1.00 91.75 97 ARG A N 1
ATOM 765 C CA . ARG A 1 97 ? -7.221 -6.414 11.127 1.00 91.75 97 ARG A CA 1
ATOM 766 C C . ARG A 1 97 ? -8.595 -5.853 11.470 1.00 91.75 97 ARG A C 1
ATOM 768 O O . ARG A 1 97 ? -9.118 -6.186 12.528 1.00 91.75 97 ARG A O 1
ATOM 775 N N . LEU A 1 98 ? -9.173 -5.046 10.583 1.00 88.06 98 LEU A N 1
ATOM 776 C CA . LEU A 1 98 ? -10.514 -4.498 10.771 1.00 88.06 98 LEU A CA 1
ATOM 777 C C . LEU A 1 98 ? -11.588 -5.588 10.741 1.00 88.06 98 LEU A C 1
ATOM 779 O O . LEU A 1 98 ? -12.538 -5.502 11.504 1.00 88.06 98 LEU A O 1
ATOM 783 N N . SER A 1 99 ? -11.412 -6.642 9.940 1.00 86.50 99 SER A N 1
ATOM 784 C CA . SER A 1 99 ? -12.366 -7.757 9.900 1.00 86.50 99 SER A CA 1
ATOM 785 C C . SER A 1 99 ? -12.333 -8.649 11.148 1.00 86.50 99 SER A C 1
ATOM 787 O O . SER A 1 99 ? -13.217 -9.479 11.323 1.00 86.50 99 SER A O 1
ATOM 789 N N . LYS A 1 100 ? -11.285 -8.548 11.976 1.00 84.56 100 LYS A N 1
ATOM 790 C CA . LYS A 1 100 ? -11.114 -9.324 13.217 1.00 84.56 100 LYS A CA 1
ATOM 791 C C . LYS A 1 100 ? -11.415 -8.518 14.485 1.00 84.56 100 LYS A C 1
ATOM 793 O O . LYS A 1 100 ? -11.372 -9.091 15.571 1.00 84.56 100 LYS A O 1
ATOM 798 N N . GLY A 1 101 ? -11.577 -7.201 14.358 1.00 66.94 101 GLY A N 1
ATOM 799 C CA . GLY A 1 101 ? -11.694 -6.258 15.474 1.00 66.94 101 GLY A CA 1
ATOM 800 C C . GLY A 1 101 ? -13.127 -6.001 15.892 1.00 66.94 101 GLY A C 1
ATOM 801 O O . GLY A 1 101 ? -13.271 -5.611 17.077 1.00 66.94 101 GLY A O 1
#

Foldseek 3Di:
DVLLVVLVVLVVLLVVLLVLLVVLVVVCVVVDDCPDPVNVVLVVVLVVLVVVLVVQLVVLVVVLVVCVVVVHDDDCSNSSCSSSVSSSVSSNVSSVVSVVD

Mean predicted aligned error: 3.65 Å

Nearest PDB structures (foldseek):
  3o43-assembly1_A  TM=5.140E-01  e=1.333E+00  synthetic construct
  4dzv-assembly1_A  TM=4.673E-01  e=7.678E+00  synthetic construct

pLDDT: mean 92.88, std 4.87, range [66.94, 98.0]

Radius of gyration: 16.65 Å; Cα contacts (8 Å, |Δi|>4): 65; chains: 1; bounding box: 42×23×44 Å

Secondary structure (DSSP, 8-state):
-HHHHHHHHHHHHHHHHHHHHHHHHHHHHHHS-TTSHHHHHHHHHHHHHHHHHHHHHHHHHHHHHHHHHTT----HHHHHHHHHHHHHHHHHHHHHHHTT-

Solvent-accessible surface area (backbone atoms only — not comparable to full-atom values): 5404 Å² total; per-residue (Å²): 109,71,59,51,50,53,34,51,53,50,50,52,52,36,50,52,28,44,52,52,34,51,53,54,51,55,52,44,62,76,75,43,66,75,84,37,69,68,49,46,54,51,52,53,50,54,51,51,54,53,51,52,24,50,52,54,25,49,50,48,50,50,52,44,55,53,35,46,76,74,72,42,89,70,54,64,50,58,54,49,39,56,38,45,45,46,47,35,55,50,36,47,54,48,29,58,50,63,76,73,107